Protein AF-F8ETP7-F1 (afdb_monomer)

Secondary structure (DSSP, 8-state):
---HHHHHHHHHHHHHHHHHHHHHHHS-GGG---SSSSHHHHHHHHHHHHHHHHHHH-TTS-HHHHHHHHHHHHHHHHHHHTSGGG-----HHHHHHHHHHHHHHHHHHHHHHHHHHHHHHHTT--

Structure (mmCIF, N/CA/C/O backbone):
data_AF-F8ETP7-F1
#
_entry.id   AF-F8ETP7-F1
#
loop_
_atom_site.group_PDB
_atom_site.id
_atom_site.type_symbol
_atom_site.label_atom_id
_atom_site.label_alt_id
_atom_site.label_comp_id
_atom_site.label_asym_id
_atom_site.label_entity_id
_atom_site.label_seq_id
_atom_site.pdbx_PDB_ins_code
_atom_site.Cartn_x
_atom_site.Cartn_y
_atom_site.Cartn_z
_atom_site.occupancy
_atom_site.B_iso_or_equiv
_atom_site.auth_seq_id
_atom_site.auth_comp_id
_atom_site.auth_asym_id
_atom_site.auth_atom_id
_atom_site.pdbx_PDB_model_num
ATOM 1 N N . MET A 1 1 ? -13.823 9.789 22.181 1.00 46.53 1 MET A N 1
ATOM 2 C CA . MET A 1 1 ? -14.333 10.686 21.120 1.00 46.53 1 MET A CA 1
ATOM 3 C C . MET A 1 1 ? -13.607 10.343 19.826 1.00 46.53 1 MET A C 1
ATOM 5 O O . MET A 1 1 ? -12.386 10.377 19.814 1.00 46.53 1 MET A O 1
ATOM 9 N N . LYS A 1 2 ? -14.303 9.914 18.765 1.00 60.12 2 LYS A N 1
ATOM 10 C CA . LYS A 1 2 ? -13.666 9.714 17.452 1.00 60.12 2 LYS A CA 1
ATOM 11 C C . LYS A 1 2 ? -13.567 11.092 16.820 1.00 60.12 2 LYS A C 1
ATOM 13 O O . LYS A 1 2 ? -14.603 11.602 16.424 1.00 60.12 2 LYS A O 1
ATOM 18 N N . HIS A 1 3 ? -12.393 11.714 16.797 1.00 73.88 3 HIS A N 1
ATOM 19 C CA . HIS A 1 3 ? -12.238 13.027 16.171 1.00 73.88 3 HIS A CA 1
ATOM 20 C C . HIS A 1 3 ? -12.400 12.860 14.654 1.00 73.88 3 HIS A C 1
ATOM 22 O O . HIS A 1 3 ? -11.488 12.332 14.012 1.00 73.88 3 HIS A O 1
ATOM 28 N N . PRO A 1 4 ? -13.547 13.252 14.064 1.00 82.44 4 PRO A N 1
ATOM 29 C CA . PRO A 1 4 ? -13.814 12.983 12.654 1.00 82.44 4 PRO A CA 1
ATOM 30 C C . PRO A 1 4 ? -12.772 13.665 11.760 1.00 82.44 4 PRO A C 1
ATOM 32 O O . PRO A 1 4 ? -12.355 13.079 10.767 1.00 82.44 4 PRO A O 1
ATOM 35 N N . ALA A 1 5 ? -12.277 14.838 12.169 1.00 90.69 5 ALA A N 1
ATOM 36 C CA . ALA A 1 5 ? -11.219 15.576 11.486 1.00 90.69 5 ALA A CA 1
ATOM 37 C C . ALA A 1 5 ? -9.919 14.767 11.328 1.00 90.69 5 ALA A C 1
ATOM 39 O O . ALA A 1 5 ? -9.359 14.727 10.239 1.00 90.69 5 ALA A O 1
ATOM 40 N N . ILE A 1 6 ? -9.473 14.054 12.370 1.00 92.75 6 ILE A N 1
ATOM 41 C CA . ILE A 1 6 ? -8.239 13.251 12.311 1.00 92.75 6 ILE A CA 1
ATOM 42 C C . ILE A 1 6 ? -8.383 12.117 11.289 1.00 92.75 6 ILE A C 1
ATOM 44 O O . ILE A 1 6 ? -7.486 11.880 10.487 1.00 92.75 6 ILE A O 1
ATOM 48 N N . ILE A 1 7 ? -9.535 11.440 11.275 1.00 92.56 7 ILE A N 1
ATOM 49 C CA . ILE A 1 7 ? -9.803 10.361 10.311 1.00 92.56 7 ILE A CA 1
ATOM 50 C C . ILE A 1 7 ? -9.823 10.910 8.881 1.00 92.56 7 ILE A C 1
ATOM 52 O O . ILE A 1 7 ? -9.312 10.259 7.971 1.00 92.56 7 ILE A O 1
ATOM 56 N N . TRP A 1 8 ? -10.395 12.097 8.675 1.00 94.38 8 TRP A N 1
ATOM 57 C CA . TRP A 1 8 ? -10.384 12.762 7.374 1.00 94.38 8 TRP A CA 1
ATOM 58 C C . TRP A 1 8 ? -8.972 13.097 6.904 1.00 94.38 8 TRP A C 1
ATOM 60 O O . TRP A 1 8 ? -8.643 12.777 5.765 1.00 94.38 8 TRP A O 1
ATOM 70 N N . ILE A 1 9 ? -8.131 13.647 7.782 1.00 96.12 9 ILE A N 1
ATOM 71 C CA . ILE A 1 9 ? -6.726 13.936 7.473 1.00 96.12 9 ILE A CA 1
ATOM 72 C C . ILE A 1 9 ? -5.998 12.651 7.074 1.00 96.12 9 ILE A C 1
ATOM 74 O O . ILE A 1 9 ? -5.395 12.610 6.012 1.00 96.12 9 ILE A O 1
ATOM 78 N N . ILE A 1 10 ? -6.133 11.570 7.847 1.00 96.31 10 ILE A N 1
ATOM 79 C CA . ILE A 1 10 ? -5.481 10.284 7.543 1.00 96.31 10 ILE A CA 1
ATOM 80 C C . ILE A 1 10 ? -5.923 9.733 6.183 1.00 96.31 10 ILE A C 1
ATOM 82 O O . ILE A 1 10 ? -5.100 9.235 5.418 1.00 96.31 10 ILE A O 1
ATOM 86 N N . ARG A 1 11 ? -7.218 9.814 5.863 1.00 96.50 11 ARG A N 1
ATOM 87 C CA . ARG A 1 11 ? -7.738 9.367 4.561 1.00 96.50 11 ARG A CA 1
ATOM 88 C C . ARG A 1 11 ? -7.215 10.224 3.419 1.00 96.50 11 ARG A C 1
ATOM 90 O O . A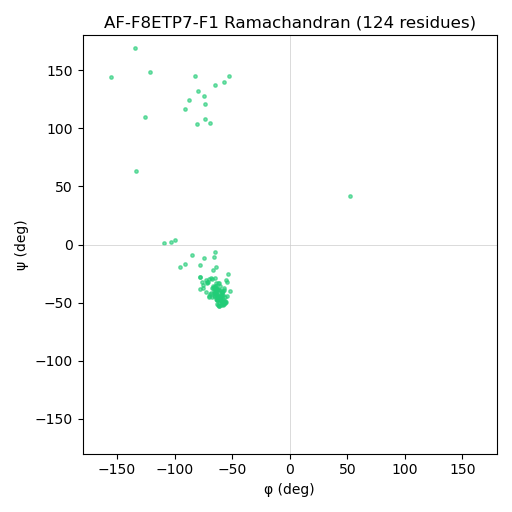RG A 1 11 ? -6.893 9.681 2.370 1.00 96.50 11 ARG A O 1
ATOM 97 N N . LEU A 1 12 ? -7.133 11.537 3.615 1.00 97.44 12 LEU A N 1
ATOM 98 C CA . LEU A 1 12 ? -6.559 12.438 2.624 1.00 97.44 12 LEU A CA 1
ATOM 99 C C . LEU A 1 12 ? -5.072 12.128 2.416 1.00 97.44 12 LEU A C 1
ATOM 101 O O . LEU A 1 12 ? -4.649 11.946 1.280 1.00 97.44 12 LEU A O 1
ATOM 105 N N . SER A 1 13 ? -4.311 11.961 3.501 1.00 97.94 13 SER A N 1
ATOM 106 C CA . SER A 1 13 ? -2.911 11.537 3.456 1.00 97.94 13 SER A CA 1
ATOM 107 C C . SER A 1 13 ? -2.739 10.197 2.746 1.00 97.94 13 SER A C 1
ATOM 109 O O . SER A 1 13 ? -1.800 10.056 1.976 1.00 97.94 13 SER A O 1
ATOM 111 N N . PHE A 1 14 ? -3.648 9.234 2.947 1.00 98.19 14 PHE A N 1
ATOM 112 C CA . PHE A 1 14 ? -3.629 7.966 2.213 1.00 98.19 14 PHE A CA 1
ATOM 113 C C . PHE A 1 14 ? -3.739 8.190 0.705 1.00 98.19 14 PHE A C 1
ATOM 115 O O . PHE A 1 14 ? -2.929 7.655 -0.039 1.00 98.19 14 PHE A O 1
ATOM 122 N N . TRP A 1 15 ? -4.714 8.980 0.249 1.00 98.2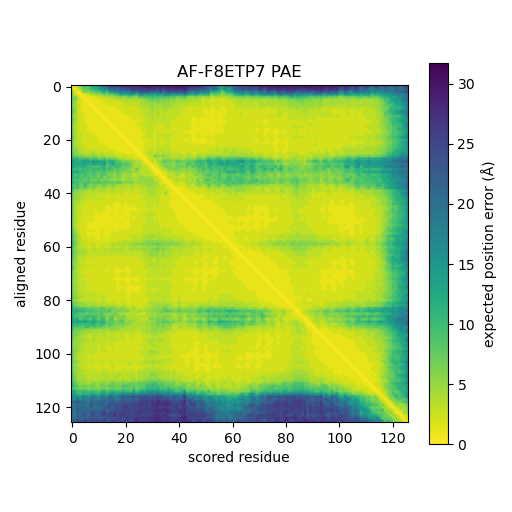5 15 TRP A N 1
ATOM 123 C CA . TRP A 1 15 ? -4.908 9.218 -1.183 1.00 98.25 15 TRP A CA 1
ATOM 124 C C . TRP A 1 15 ? -3.759 10.009 -1.808 1.00 98.25 15 TRP A C 1
ATOM 126 O O . TRP A 1 15 ? -3.345 9.693 -2.919 1.00 98.25 15 TRP A O 1
ATOM 136 N N . ILE A 1 16 ? -3.208 10.985 -1.081 1.00 98.12 16 ILE A N 1
ATOM 137 C CA . ILE A 1 16 ? -2.016 11.726 -1.511 1.00 98.12 16 ILE A CA 1
ATOM 138 C C . ILE A 1 16 ? -0.816 10.781 -1.621 1.00 98.12 16 ILE A C 1
ATOM 140 O O . ILE A 1 16 ? -0.138 10.782 -2.642 1.00 98.12 16 ILE A O 1
ATOM 144 N N . ALA A 1 17 ? -0.577 9.945 -0.607 1.00 97.50 17 ALA A N 1
ATOM 145 C CA . ALA A 1 17 ? 0.508 8.970 -0.627 1.00 97.50 17 ALA A CA 1
ATOM 146 C C . ALA A 1 17 ? 0.319 7.922 -1.733 1.00 97.50 17 ALA A C 1
ATOM 148 O O . ALA A 1 17 ? 1.295 7.537 -2.362 1.00 97.50 17 ALA A O 1
ATOM 149 N N . LEU A 1 18 ? -0.918 7.486 -2.000 1.00 98.12 18 LEU A N 1
ATOM 150 C CA . LEU A 1 18 ? -1.233 6.513 -3.051 1.00 98.12 18 LEU A CA 1
A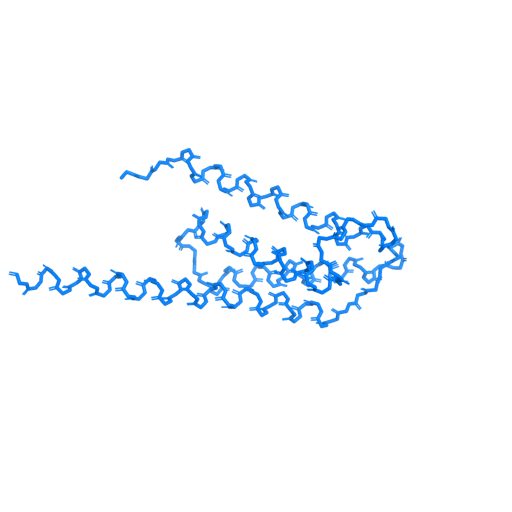TOM 151 C C . LEU A 1 18 ? -0.881 7.079 -4.425 1.00 98.12 18 LEU A C 1
ATOM 153 O O . LEU A 1 18 ? -0.215 6.421 -5.219 1.00 98.12 18 LEU A O 1
ATOM 157 N N . LEU A 1 19 ? -1.311 8.316 -4.681 1.00 97.62 19 LEU A N 1
ATOM 158 C CA . LEU A 1 19 ? -1.012 9.010 -5.924 1.00 97.62 19 LEU A CA 1
ATOM 159 C C . LEU A 1 19 ? 0.488 9.290 -6.059 1.00 97.62 19 LEU A C 1
ATOM 161 O O . LEU A 1 19 ? 1.054 9.046 -7.116 1.00 97.62 19 LEU A O 1
ATOM 165 N N . GLY A 1 20 ? 1.130 9.757 -4.987 1.00 96.12 20 GLY A N 1
ATOM 166 C CA . GLY A 1 20 ? 2.569 10.013 -4.961 1.00 96.12 20 GLY A CA 1
ATOM 167 C C . GLY A 1 20 ? 3.388 8.753 -5.228 1.00 96.12 20 GLY A C 1
ATOM 168 O O . GLY A 1 20 ? 4.263 8.778 -6.082 1.00 96.12 20 GLY A O 1
ATOM 169 N N . ALA A 1 21 ? 3.056 7.637 -4.572 1.00 95.44 21 ALA A N 1
ATOM 170 C CA . ALA A 1 21 ? 3.711 6.351 -4.797 1.00 95.44 21 ALA A CA 1
ATOM 171 C C . ALA A 1 21 ? 3.556 5.883 -6.248 1.00 95.44 21 ALA A C 1
ATOM 173 O O . ALA A 1 21 ? 4.535 5.463 -6.854 1.00 95.44 21 ALA A O 1
ATOM 174 N N . TYR A 1 22 ? 2.357 6.015 -6.828 1.00 96.31 22 TYR A N 1
ATOM 175 C CA . TYR A 1 22 ? 2.136 5.679 -8.234 1.00 96.31 22 TYR A CA 1
ATOM 176 C C . TYR A 1 22 ? 2.985 6.541 -9.171 1.00 96.31 22 TYR A C 1
ATOM 178 O O . TYR A 1 22 ? 3.676 6.002 -10.026 1.00 96.31 22 TYR A O 1
ATOM 186 N N . ILE A 1 23 ? 2.961 7.867 -8.993 1.00 94.38 23 ILE A N 1
ATOM 187 C CA . ILE A 1 23 ? 3.738 8.806 -9.815 1.00 94.38 23 ILE A CA 1
ATOM 188 C C . ILE A 1 23 ? 5.231 8.482 -9.723 1.00 94.38 23 ILE A C 1
ATOM 190 O O . ILE A 1 23 ? 5.887 8.367 -10.753 1.00 94.38 23 ILE A O 1
ATOM 194 N N . CYS A 1 24 ? 5.758 8.286 -8.512 1.00 92.38 24 CYS A N 1
ATOM 195 C CA . CYS A 1 24 ? 7.154 7.906 -8.333 1.00 92.38 24 CYS A CA 1
ATOM 196 C C . CYS A 1 24 ? 7.465 6.560 -8.994 1.00 92.38 24 CYS A C 1
ATOM 198 O O . CYS A 1 24 ? 8.502 6.442 -9.620 1.00 92.38 24 CYS A O 1
ATOM 200 N N . ALA A 1 25 ? 6.580 5.565 -8.929 1.00 91.44 25 ALA A N 1
ATOM 201 C CA . ALA A 1 25 ? 6.849 4.264 -9.538 1.00 91.44 25 ALA A CA 1
ATOM 202 C C . ALA A 1 25 ? 6.870 4.295 -11.080 1.00 91.44 25 ALA A C 1
ATOM 204 O O . ALA A 1 25 ? 7.571 3.497 -11.701 1.00 91.44 25 ALA A O 1
ATOM 205 N N . VAL A 1 26 ? 6.116 5.203 -11.714 1.00 91.00 26 VAL A N 1
ATOM 206 C CA . VAL A 1 26 ? 6.013 5.275 -13.186 1.00 91.00 26 VAL A CA 1
ATOM 207 C C . VAL A 1 26 ? 6.974 6.273 -13.833 1.00 91.00 26 VAL A C 1
ATOM 209 O O . VAL A 1 26 ? 7.227 6.167 -15.027 1.00 91.00 26 VAL A O 1
ATOM 212 N N . ILE A 1 27 ? 7.515 7.249 -13.101 1.00 90.38 27 ILE A N 1
ATOM 213 C CA . ILE A 1 27 ? 8.569 8.124 -13.645 1.00 90.38 27 ILE A CA 1
ATOM 214 C C . ILE A 1 27 ? 9.812 7.261 -13.924 1.00 90.38 27 ILE A C 1
ATOM 216 O O . ILE A 1 27 ? 10.128 6.425 -13.081 1.00 90.38 27 ILE A O 1
ATOM 220 N N . PRO A 1 28 ? 10.531 7.423 -15.051 1.00 85.00 28 PRO A N 1
ATOM 221 C CA . PRO A 1 28 ? 11.745 6.654 -15.345 1.00 85.00 28 PRO A CA 1
ATOM 222 C C . PRO A 1 28 ? 12.785 6.716 -14.217 1.00 85.00 28 PRO A C 1
ATOM 224 O O . PRO A 1 28 ? 12.947 7.762 -13.593 1.00 85.00 28 PRO A O 1
ATOM 227 N N . SER A 1 29 ? 13.525 5.626 -13.974 1.00 76.12 29 SER A N 1
ATOM 228 C CA . SER A 1 29 ? 14.461 5.507 -12.833 1.00 76.12 29 SER A CA 1
ATOM 229 C C . SER A 1 29 ? 15.498 6.624 -12.745 1.00 76.12 29 SER A C 1
ATOM 231 O O . SER A 1 29 ? 15.887 7.023 -11.656 1.00 76.12 29 SER A O 1
ATOM 233 N N . ALA A 1 30 ? 15.933 7.160 -13.886 1.00 78.62 30 ALA A N 1
ATOM 234 C CA . ALA A 1 30 ? 16.896 8.258 -13.919 1.00 78.62 30 ALA A CA 1
ATOM 235 C C . ALA A 1 30 ? 16.355 9.561 -13.299 1.00 78.62 30 ALA A C 1
ATOM 237 O O . ALA A 1 30 ? 17.130 10.350 -12.763 1.00 78.62 30 ALA A O 1
ATOM 238 N N . ASP A 1 31 ? 15.038 9.765 -13.356 1.00 82.56 31 ASP A N 1
ATOM 239 C CA . ASP A 1 31 ? 14.373 11.006 -12.957 1.00 82.56 31 ASP A CA 1
ATOM 240 C C . ASP A 1 31 ? 13.574 10.849 -11.657 1.00 82.56 31 ASP A C 1
ATOM 242 O O . ASP A 1 31 ? 12.922 11.794 -11.199 1.00 82.56 31 ASP A O 1
ATOM 246 N N . THR A 1 32 ? 13.593 9.661 -11.043 1.00 83.31 32 THR A N 1
ATOM 247 C CA . THR A 1 32 ? 12.854 9.427 -9.808 1.00 83.31 32 THR A CA 1
ATOM 248 C C . THR A 1 32 ? 13.554 9.895 -8.561 1.00 83.31 32 THR A C 1
ATOM 250 O O . THR A 1 32 ? 14.761 9.763 -8.375 1.00 83.31 32 THR A O 1
ATOM 253 N N . LEU A 1 33 ? 12.731 10.374 -7.631 1.00 82.56 33 LEU A N 1
ATOM 254 C CA . LEU A 1 33 ? 13.156 10.589 -6.266 1.00 82.56 33 LEU A CA 1
ATOM 255 C C . LEU A 1 33 ? 13.283 9.240 -5.551 1.00 82.56 33 LEU A C 1
ATOM 257 O O . LEU A 1 33 ? 12.275 8.635 -5.190 1.00 82.56 33 LEU A O 1
ATOM 261 N N . HIS A 1 34 ? 14.520 8.829 -5.296 1.00 85.38 34 HIS A N 1
ATOM 262 C CA . HIS A 1 34 ? 14.822 7.692 -4.435 1.00 85.38 34 HIS A CA 1
ATOM 263 C C . HIS A 1 34 ? 14.923 8.144 -2.981 1.00 85.38 34 HIS A C 1
ATOM 265 O O . HIS A 1 34 ? 15.691 9.051 -2.649 1.00 85.38 34 HIS A O 1
ATOM 271 N N . LEU A 1 35 ? 14.135 7.523 -2.104 1.00 83.94 35 LEU A N 1
ATOM 272 C CA . LEU A 1 35 ? 14.211 7.751 -0.659 1.00 83.94 35 LEU A CA 1
ATOM 273 C C . LEU A 1 35 ? 15.178 6.763 0.005 1.00 83.94 35 LEU A C 1
ATOM 275 O O . LEU A 1 35 ? 15.611 6.986 1.138 1.00 83.94 35 LEU A O 1
ATOM 279 N N . ALA A 1 36 ? 15.521 5.685 -0.697 1.00 87.12 36 ALA A N 1
ATOM 280 C CA . ALA A 1 36 ? 16.386 4.616 -0.243 1.00 87.12 36 ALA A CA 1
ATOM 281 C C . ALA A 1 36 ? 17.427 4.220 -1.310 1.00 87.12 36 ALA A C 1
ATOM 283 O O . ALA A 1 36 ? 17.321 4.616 -2.466 1.00 87.12 36 ALA A O 1
ATOM 284 N N . PRO A 1 37 ? 18.440 3.404 -0.954 1.00 84.19 37 PRO A N 1
ATOM 285 C CA . PRO A 1 37 ? 19.490 2.984 -1.891 1.00 84.19 37 PRO A CA 1
ATOM 286 C C . PRO A 1 37 ? 19.028 2.102 -3.063 1.00 84.19 37 PRO A C 1
ATOM 288 O O . PRO A 1 37 ? 19.850 1.753 -3.905 1.00 84.19 37 PRO A O 1
ATOM 291 N N . SER A 1 38 ? 17.764 1.673 -3.087 1.00 85.81 38 SER A N 1
ATOM 292 C CA . SER A 1 38 ? 17.216 0.806 -4.133 1.00 85.81 38 SER A CA 1
ATOM 293 C C . SER A 1 38 ? 15.704 0.977 -4.256 1.00 85.81 38 SER A C 1
ATOM 295 O O . SER A 1 38 ? 15.025 1.020 -3.225 1.00 85.81 38 SER A O 1
ATOM 297 N N . ASP A 1 39 ? 15.189 0.902 -5.480 1.00 84.81 39 ASP A N 1
ATOM 298 C CA . ASP A 1 39 ? 13.762 0.982 -5.828 1.00 84.81 39 ASP A CA 1
ATOM 299 C C . ASP A 1 39 ? 12.915 0.000 -5.013 1.00 84.81 39 ASP A C 1
ATOM 301 O O . ASP A 1 39 ? 11.884 0.365 -4.455 1.00 84.81 39 ASP A O 1
ATOM 305 N N . LYS A 1 40 ? 13.419 -1.217 -4.795 1.00 88.12 40 LYS A N 1
ATOM 306 C CA . LYS A 1 40 ? 12.760 -2.231 -3.960 1.00 88.12 40 LYS A CA 1
ATOM 307 C C . LYS A 1 40 ? 12.491 -1.766 -2.524 1.00 88.12 40 LYS A C 1
ATOM 309 O O . LYS A 1 40 ? 11.465 -2.100 -1.934 1.00 88.12 40 LYS A O 1
ATOM 314 N N . ILE A 1 41 ? 13.405 -0.993 -1.933 1.00 90.81 41 ILE A N 1
ATOM 315 C CA . ILE A 1 41 ? 13.210 -0.437 -0.584 1.00 90.81 41 ILE A CA 1
ATOM 316 C C . ILE A 1 41 ? 12.212 0.722 -0.640 1.00 90.81 41 ILE A C 1
ATOM 318 O O . ILE A 1 41 ? 11.383 0.831 0.264 1.00 90.81 41 ILE A O 1
ATOM 322 N N . ASP A 1 42 ? 12.240 1.545 -1.692 1.00 92.12 42 ASP A N 1
ATOM 323 C CA . ASP A 1 42 ? 11.243 2.601 -1.898 1.00 92.12 42 ASP A CA 1
ATOM 324 C C . ASP A 1 42 ? 9.826 2.009 -1.990 1.00 92.12 42 ASP A C 1
ATOM 326 O O . ASP A 1 42 ? 8.914 2.489 -1.311 1.00 92.12 42 ASP A O 1
ATOM 330 N N . HIS A 1 43 ? 9.662 0.905 -2.725 1.00 93.06 43 HIS A N 1
ATOM 331 C CA . HIS A 1 43 ? 8.423 0.125 -2.806 1.00 93.06 43 HIS A CA 1
ATOM 332 C C . HIS A 1 43 ? 7.966 -0.377 -1.430 1.00 93.06 43 HIS A C 1
ATOM 334 O O . HIS A 1 43 ? 6.851 -0.079 -0.985 1.00 93.06 43 HIS A O 1
ATOM 340 N N . ILE A 1 44 ? 8.857 -1.035 -0.681 1.00 94.69 44 ILE A N 1
ATOM 341 C CA . ILE A 1 44 ? 8.561 -1.500 0.683 1.00 94.69 44 ILE A CA 1
ATOM 342 C C . ILE A 1 44 ? 8.104 -0.336 1.571 1.00 94.69 44 ILE A C 1
ATOM 344 O O . ILE A 1 44 ? 7.084 -0.447 2.254 1.00 94.69 44 ILE A O 1
ATOM 348 N N . LEU A 1 45 ? 8.821 0.791 1.571 1.00 95.75 45 LEU A N 1
ATOM 349 C CA . LEU A 1 45 ? 8.478 1.961 2.383 1.00 95.75 45 LEU A CA 1
ATOM 350 C C . LEU A 1 45 ? 7.128 2.564 1.975 1.00 95.75 45 LEU A C 1
ATOM 352 O O . LEU A 1 45 ? 6.309 2.876 2.849 1.00 95.75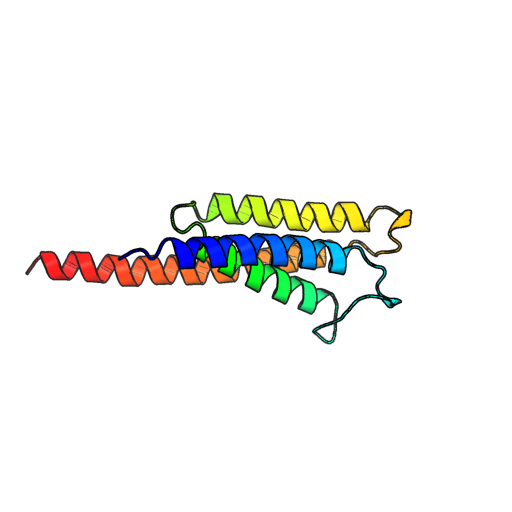 45 LEU A O 1
ATOM 356 N N . ALA A 1 46 ? 6.861 2.674 0.672 1.00 96.12 46 ALA A N 1
ATOM 357 C CA . ALA A 1 46 ? 5.588 3.150 0.148 1.00 96.12 46 ALA A CA 1
ATOM 358 C C . ALA A 1 46 ? 4.432 2.252 0.611 1.00 96.12 46 ALA A C 1
ATOM 360 O O . ALA A 1 46 ? 3.445 2.743 1.167 1.00 96.12 46 ALA A O 1
ATOM 361 N N . PHE A 1 47 ? 4.562 0.930 0.484 1.00 97.75 47 PHE A N 1
ATOM 362 C CA . PHE A 1 47 ? 3.512 -0.003 0.891 1.00 97.75 47 PHE A CA 1
ATOM 363 C C . PHE A 1 47 ? 3.361 -0.139 2.407 1.00 97.75 47 PHE A C 1
ATOM 365 O O . PHE A 1 47 ? 2.235 -0.314 2.887 1.00 97.75 47 PHE A O 1
ATOM 372 N N . LEU A 1 48 ? 4.430 0.026 3.191 1.00 97.81 48 LEU A N 1
ATOM 373 C CA . LEU A 1 48 ? 4.336 0.159 4.648 1.00 97.81 48 LEU A CA 1
ATOM 374 C C . LEU A 1 48 ? 3.504 1.389 5.031 1.00 97.81 48 LEU A C 1
ATOM 376 O O . LEU A 1 48 ? 2.582 1.285 5.852 1.00 97.81 48 LEU A O 1
ATOM 380 N N . LEU A 1 49 ? 3.784 2.540 4.413 1.00 97.88 49 LEU A N 1
ATOM 381 C CA . LEU A 1 49 ? 3.058 3.786 4.655 1.00 97.88 49 LEU A CA 1
ATOM 382 C C . LEU A 1 49 ? 1.584 3.663 4.250 1.00 97.88 49 LEU A C 1
ATOM 384 O O . LEU A 1 49 ? 0.694 3.930 5.064 1.00 97.88 49 LEU A O 1
ATOM 388 N N . LEU A 1 50 ? 1.314 3.200 3.027 1.00 98.31 50 LEU A N 1
ATOM 389 C CA . LEU A 1 50 ? -0.041 3.023 2.501 1.00 98.31 50 LEU A CA 1
ATOM 390 C C . LEU A 1 50 ? -0.855 2.058 3.354 1.00 98.31 50 LEU A C 1
ATOM 392 O O . LEU A 1 50 ? -1.990 2.370 3.725 1.00 98.31 50 LEU A O 1
ATOM 396 N N . THR A 1 51 ? -0.280 0.912 3.722 1.00 98.19 51 THR A N 1
ATOM 397 C CA . THR A 1 51 ? 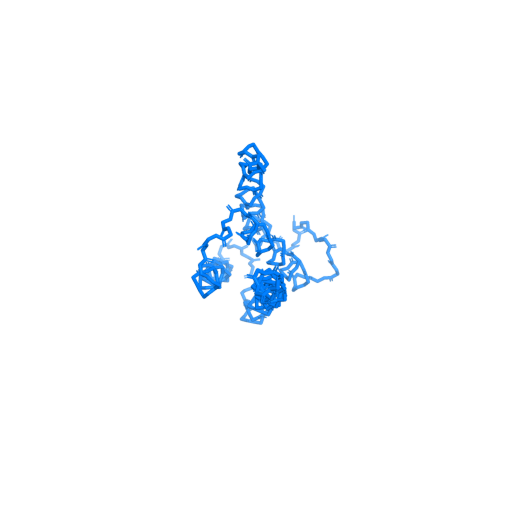-0.985 -0.073 4.549 1.00 98.19 51 THR A CA 1
ATOM 398 C C . THR A 1 51 ? -1.282 0.495 5.932 1.00 98.19 51 THR A C 1
ATOM 400 O O . THR A 1 51 ? -2.393 0.320 6.440 1.00 98.19 51 THR A O 1
ATOM 403 N N . THR A 1 52 ? -0.338 1.226 6.529 1.00 98.00 52 THR A N 1
ATOM 404 C CA . THR A 1 52 ? -0.523 1.868 7.838 1.00 98.00 52 THR A CA 1
ATOM 405 C C . THR A 1 52 ? -1.649 2.898 7.793 1.00 98.00 52 THR A C 1
ATOM 407 O O . THR A 1 52 ? -2.602 2.809 8.575 1.00 98.00 52 THR A O 1
ATOM 410 N N . LEU A 1 53 ? -1.607 3.826 6.834 1.00 97.81 53 LEU A N 1
ATOM 411 C CA . LEU A 1 53 ? -2.645 4.840 6.649 1.00 97.81 53 LEU A CA 1
ATOM 412 C C . LEU A 1 53 ? -4.008 4.205 6.350 1.00 97.81 53 LEU A C 1
ATOM 414 O O . LEU A 1 53 ? -5.019 4.635 6.907 1.00 97.81 53 LEU A O 1
ATOM 418 N N . ALA A 1 54 ? -4.054 3.134 5.555 1.00 97.19 54 ALA A N 1
ATOM 419 C CA . ALA A 1 54 ? -5.294 2.426 5.263 1.00 97.19 54 ALA A CA 1
ATOM 420 C C . ALA A 1 54 ? -5.897 1.765 6.514 1.00 97.19 54 ALA A C 1
ATOM 422 O O . ALA A 1 54 ? -7.107 1.842 6.752 1.00 97.19 54 ALA A O 1
ATOM 423 N N . CYS A 1 55 ? -5.059 1.149 7.352 1.00 96.19 55 CYS A N 1
ATOM 424 C CA . CYS A 1 55 ? -5.485 0.547 8.614 1.00 96.19 55 CYS A CA 1
ATOM 425 C C . CYS A 1 55 ? -6.051 1.588 9.590 1.00 96.19 55 CYS A C 1
ATOM 427 O O . CYS A 1 55 ? -7.040 1.305 10.271 1.00 96.19 55 CYS A O 1
ATOM 429 N N . LEU A 1 56 ? -5.453 2.781 9.639 1.00 94.69 56 LEU A N 1
ATOM 430 C CA . LEU A 1 56 ? -5.886 3.878 10.506 1.00 94.69 56 LEU A CA 1
ATOM 431 C C . LEU A 1 56 ? -7.118 4.623 9.959 1.00 94.69 56 LEU A C 1
ATOM 433 O O . LEU A 1 56 ? -8.011 4.989 10.724 1.00 94.69 56 LEU A O 1
ATOM 437 N N . GLY A 1 57 ? -7.206 4.821 8.641 1.00 94.88 57 GLY A N 1
ATOM 438 C CA . GLY A 1 57 ? -8.295 5.549 7.978 1.00 94.88 57 GLY A CA 1
ATOM 439 C C . GLY A 1 57 ? -9.590 4.740 7.832 1.00 94.88 57 GLY A C 1
ATOM 440 O O . GLY A 1 57 ? -10.696 5.306 7.826 1.00 94.88 57 GLY A O 1
ATOM 441 N N . TRP A 1 58 ? -9.477 3.409 7.759 1.00 95.12 58 TRP A N 1
ATOM 442 C CA . TRP A 1 58 ? -10.606 2.483 7.635 1.00 95.12 58 TRP A CA 1
ATOM 443 C C . TRP A 1 58 ? -10.506 1.292 8.606 1.00 95.12 58 TRP A C 1
ATOM 445 O O . TRP A 1 58 ? -10.501 0.135 8.180 1.00 95.12 58 TRP A O 1
ATOM 455 N N . PRO A 1 59 ? -10.542 1.533 9.931 1.00 90.56 59 PRO A N 1
ATOM 456 C CA . PRO A 1 59 ? -10.299 0.499 10.943 1.00 90.56 59 PRO A CA 1
ATOM 457 C C . PRO A 1 59 ? -11.343 -0.629 10.955 1.00 90.56 59 PRO A C 1
ATOM 459 O O . PRO A 1 59 ? -11.090 -1.706 11.481 1.00 90.56 59 PRO A O 1
ATOM 462 N N . LYS A 1 60 ? -12.528 -0.397 10.372 1.00 90.50 60 LYS A N 1
ATOM 463 C CA . LYS A 1 60 ? -13.605 -1.396 10.266 1.00 90.50 60 LYS A CA 1
ATOM 464 C C . LYS A 1 60 ? -13.461 -2.331 9.059 1.00 90.50 60 LYS A C 1
ATOM 466 O O . LYS A 1 60 ? -14.238 -3.274 8.933 1.00 90.50 60 LYS A O 1
ATOM 471 N N . VAL A 1 61 ? -12.534 -2.061 8.139 1.00 93.56 61 VAL A N 1
ATOM 472 C CA . VAL A 1 61 ? -12.358 -2.891 6.944 1.00 93.56 61 VAL A CA 1
ATOM 473 C C . VAL A 1 61 ? -11.550 -4.140 7.298 1.00 93.56 61 VAL A C 1
ATOM 475 O O . VAL A 1 61 ? -10.497 -4.082 7.936 1.00 93.56 61 VAL A O 1
ATOM 478 N N . GLN A 1 62 ? -12.058 -5.291 6.861 1.00 94.19 62 GLN A N 1
ATOM 479 C CA . GLN A 1 62 ? -11.430 -6.595 7.070 1.00 94.19 62 GLN A CA 1
ATOM 480 C C . GLN A 1 62 ? -10.001 -6.621 6.506 1.00 94.19 62 GLN A C 1
ATOM 482 O O . GLN A 1 62 ? -9.756 -6.112 5.413 1.00 94.19 62 GLN A O 1
ATOM 487 N N . SER A 1 63 ? -9.071 -7.254 7.232 1.00 93.62 63 SER A N 1
ATOM 488 C CA . SER A 1 63 ? -7.644 -7.330 6.863 1.00 93.62 63 SER A CA 1
ATOM 489 C C . SER A 1 63 ? -7.453 -7.881 5.455 1.00 93.62 63 SER A C 1
ATOM 491 O O . SER A 1 63 ? -6.731 -7.291 4.663 1.00 93.62 63 SER A O 1
ATOM 493 N N . LEU A 1 64 ? -8.181 -8.948 5.117 1.00 95.00 64 LEU A N 1
ATOM 494 C CA . LEU A 1 64 ? -8.092 -9.590 3.809 1.00 95.00 64 LEU A CA 1
ATOM 495 C C . LEU A 1 64 ? -8.550 -8.673 2.664 1.00 95.00 64 LEU A C 1
ATOM 497 O O . LEU A 1 64 ? -7.928 -8.652 1.609 1.00 95.00 64 LEU A O 1
ATOM 501 N N . LYS A 1 65 ? -9.593 -7.858 2.881 1.00 96.94 65 LYS A N 1
ATOM 502 C CA . LYS A 1 65 ? -10.058 -6.888 1.874 1.00 96.94 65 LYS A CA 1
ATOM 503 C C . LYS A 1 65 ? -9.036 -5.778 1.637 1.00 96.94 65 LYS A C 1
ATOM 505 O O . LYS A 1 65 ? -8.891 -5.331 0.505 1.00 96.94 65 LYS A O 1
ATOM 510 N N . LEU A 1 66 ? -8.352 -5.324 2.689 1.00 96.38 66 LEU A N 1
ATOM 511 C CA . LEU A 1 66 ? -7.264 -4.352 2.557 1.00 96.38 66 LEU A CA 1
ATOM 512 C C . LEU A 1 66 ? -6.064 -4.960 1.833 1.00 96.38 66 LEU A C 1
ATOM 514 O O . LEU A 1 66 ? -5.569 -4.341 0.899 1.00 96.38 66 LEU A O 1
ATOM 518 N N . ALA A 1 67 ? -5.673 -6.181 2.209 1.00 97.31 67 ALA A N 1
ATOM 519 C CA . ALA A 1 67 ? -4.588 -6.902 1.555 1.00 97.31 67 ALA A CA 1
ATOM 520 C C . ALA A 1 67 ? -4.835 -7.045 0.052 1.00 97.31 67 ALA A C 1
ATOM 522 O O . ALA A 1 67 ? -3.990 -6.661 -0.743 1.00 97.31 67 ALA A O 1
ATOM 523 N N . PHE A 1 68 ? -6.025 -7.515 -0.332 1.00 98.19 68 PHE A N 1
ATOM 524 C CA . PHE A 1 68 ? -6.382 -7.704 -1.735 1.00 98.19 68 PHE A CA 1
ATOM 525 C C . PHE A 1 68 ? -6.344 -6.396 -2.535 1.00 98.19 68 PHE A C 1
ATOM 527 O O . PHE A 1 68 ? -5.785 -6.360 -3.623 1.00 98.19 68 PHE A O 1
ATOM 534 N N . ARG A 1 69 ? -6.906 -5.305 -1.998 1.00 98.06 69 ARG A N 1
ATOM 535 C CA . ARG A 1 69 ? -6.931 -4.006 -2.693 1.00 98.06 69 ARG A CA 1
ATOM 536 C C . ARG A 1 69 ? -5.537 -3.416 -2.884 1.00 98.06 69 ARG A C 1
ATOM 538 O O . ARG A 1 69 ? -5.264 -2.879 -3.948 1.00 98.06 69 ARG A O 1
ATOM 545 N N . LEU A 1 70 ? -4.681 -3.507 -1.8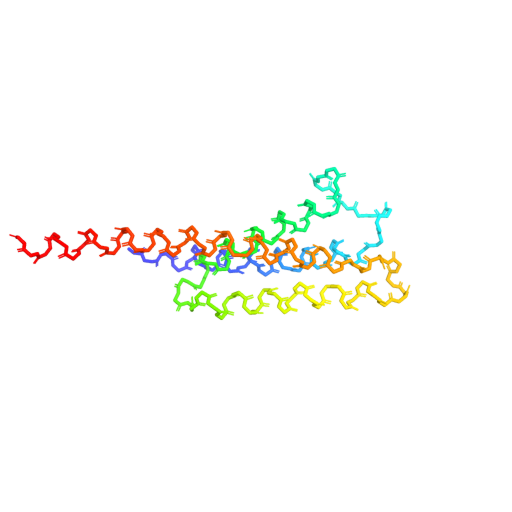68 1.00 97.94 70 LEU A N 1
ATOM 546 C CA . LEU A 1 70 ? -3.310 -3.002 -1.954 1.00 97.94 70 LEU A CA 1
ATOM 547 C C . LEU A 1 70 ? -2.446 -3.896 -2.852 1.00 97.94 70 LEU A C 1
ATOM 549 O O . LEU A 1 70 ? -1.729 -3.375 -3.692 1.00 97.94 70 LEU A O 1
ATOM 553 N N . ALA A 1 71 ? -2.583 -5.222 -2.769 1.00 97.88 71 ALA A N 1
ATOM 554 C CA . ALA A 1 71 ? -1.882 -6.140 -3.667 1.00 97.88 71 ALA A CA 1
ATOM 555 C C . ALA A 1 71 ? -2.299 -5.946 -5.135 1.00 97.88 71 ALA A C 1
ATOM 557 O O . ALA A 1 71 ? -1.450 -5.984 -6.020 1.00 97.88 71 ALA A O 1
ATOM 558 N N . ALA A 1 72 ? -3.587 -5.693 -5.396 1.00 98.19 72 ALA A N 1
ATOM 559 C CA . ALA A 1 72 ? -4.072 -5.348 -6.731 1.00 98.19 72 ALA A CA 1
ATOM 560 C C . ALA A 1 72 ? -3.496 -4.013 -7.226 1.00 98.19 72 ALA A C 1
ATOM 562 O O . ALA A 1 72 ? -3.203 -3.877 -8.409 1.00 98.19 72 ALA A O 1
ATOM 563 N N . PHE A 1 73 ? -3.308 -3.041 -6.330 1.00 98.12 73 PHE A N 1
ATOM 564 C CA . PHE A 1 73 ? -2.663 -1.774 -6.663 1.00 98.12 73 PHE A CA 1
ATOM 565 C C . PHE A 1 73 ? -1.168 -1.941 -6.984 1.00 98.12 73 PHE A C 1
ATOM 567 O O . PHE A 1 73 ? -0.717 -1.384 -7.977 1.00 98.12 73 PHE A O 1
ATOM 574 N N . GLY A 1 74 ? -0.425 -2.758 -6.228 1.00 97.00 74 GLY A N 1
ATOM 575 C CA . GLY A 1 74 ? 0.966 -3.103 -6.564 1.00 97.00 74 GLY A CA 1
ATOM 576 C C . GLY A 1 74 ? 1.074 -3.808 -7.916 1.00 97.00 74 GLY A C 1
ATOM 577 O O . GLY A 1 74 ? 1.836 -3.391 -8.775 1.00 97.00 74 GLY A O 1
ATOM 578 N N . ALA A 1 75 ? 0.205 -4.789 -8.182 1.00 97.00 75 ALA A N 1
ATOM 579 C CA . ALA A 1 75 ? 0.158 -5.441 -9.493 1.00 97.00 75 ALA A CA 1
ATOM 580 C C . ALA A 1 75 ? -0.173 -4.453 -10.627 1.00 97.00 75 ALA A C 1
ATOM 582 O O . ALA A 1 75 ? 0.338 -4.579 -11.734 1.00 97.00 75 ALA A O 1
ATOM 583 N N . PHE A 1 76 ? -1.024 -3.457 -10.368 1.00 97.31 76 PHE A N 1
ATOM 584 C CA . PHE A 1 76 ? -1.320 -2.399 -11.333 1.00 97.31 76 PHE A CA 1
ATOM 585 C C . PHE A 1 76 ? -0.108 -1.495 -11.617 1.00 97.31 76 PHE A C 1
ATOM 587 O O . PHE A 1 76 ? 0.065 -1.073 -12.762 1.00 97.31 76 PHE A O 1
ATOM 594 N N . ILE A 1 77 ? 0.736 -1.223 -10.617 1.00 95.62 77 ILE A N 1
ATOM 595 C CA . ILE A 1 77 ? 2.008 -0.511 -10.805 1.00 95.62 77 ILE A CA 1
ATOM 596 C C . ILE A 1 77 ? 2.920 -1.311 -11.739 1.00 95.62 77 ILE A C 1
ATOM 598 O O . ILE A 1 77 ? 3.298 -0.779 -12.779 1.00 95.62 77 ILE A O 1
ATOM 602 N N . GLU A 1 78 ? 3.153 -2.595 -11.451 1.00 95.06 78 GLU A N 1
ATOM 603 C CA . GLU A 1 78 ? 3.976 -3.479 -12.294 1.00 95.06 78 GLU A CA 1
ATOM 604 C C . GLU A 1 78 ? 3.464 -3.551 -13.735 1.00 95.06 78 GLU A C 1
ATOM 606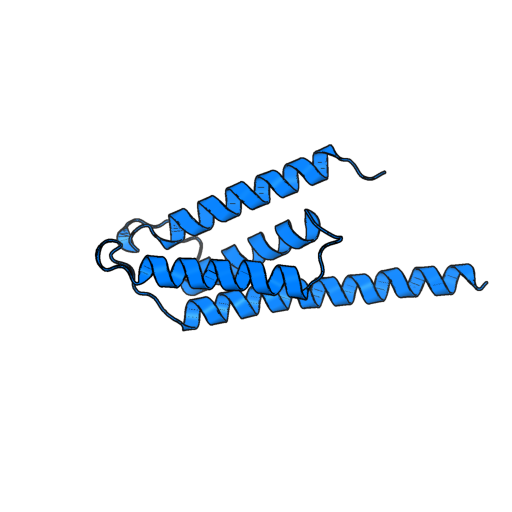 O O . GLU A 1 78 ? 4.219 -3.435 -14.697 1.00 95.06 78 GLU A O 1
ATOM 611 N N . LEU A 1 79 ? 2.146 -3.697 -13.908 1.00 95.38 79 LEU A N 1
ATOM 612 C CA . LEU A 1 79 ? 1.527 -3.711 -15.234 1.00 95.38 79 LEU A CA 1
ATOM 613 C C . LEU A 1 79 ? 1.701 -2.379 -15.967 1.00 95.38 79 LEU A C 1
ATOM 615 O O . LEU A 1 79 ? 1.815 -2.377 -17.190 1.00 95.38 79 LEU A O 1
ATOM 619 N N . THR A 1 80 ? 1.711 -1.258 -15.241 1.00 95.19 80 THR A N 1
ATOM 620 C CA . THR A 1 80 ? 1.992 0.054 -15.832 1.00 95.19 80 THR A CA 1
ATOM 621 C C . THR A 1 80 ? 3.461 0.154 -16.234 1.00 95.19 80 THR A C 1
ATOM 623 O O . THR A 1 80 ? 3.752 0.585 -17.345 1.00 95.19 80 THR A O 1
ATOM 626 N N . GLN A 1 81 ? 4.384 -0.272 -15.371 1.00 93.12 81 GLN A N 1
ATOM 627 C CA . GLN A 1 81 ? 5.823 -0.263 -15.642 1.00 93.12 81 GLN A CA 1
ATOM 628 C C . GLN A 1 81 ? 6.186 -1.172 -16.823 1.00 93.12 81 GLN A C 1
ATOM 630 O O . GLN A 1 81 ? 7.032 -0.808 -17.629 1.00 93.12 81 GLN A O 1
ATOM 635 N N . ALA A 1 82 ? 5.466 -2.283 -17.010 1.00 92.38 82 ALA A N 1
ATOM 636 C CA . ALA A 1 82 ? 5.637 -3.190 -18.144 1.00 92.38 82 ALA A CA 1
ATOM 637 C C . ALA A 1 82 ? 5.268 -2.573 -19.510 1.00 92.38 82 ALA A C 1
ATOM 639 O O . ALA A 1 82 ? 5.533 -3.178 -20.551 1.00 92.38 82 ALA A O 1
ATOM 640 N N . ILE A 1 83 ? 4.637 -1.392 -19.541 1.00 93.06 83 ILE A N 1
ATOM 641 C CA . ILE A 1 83 ? 4.341 -0.678 -20.784 1.00 93.06 83 IL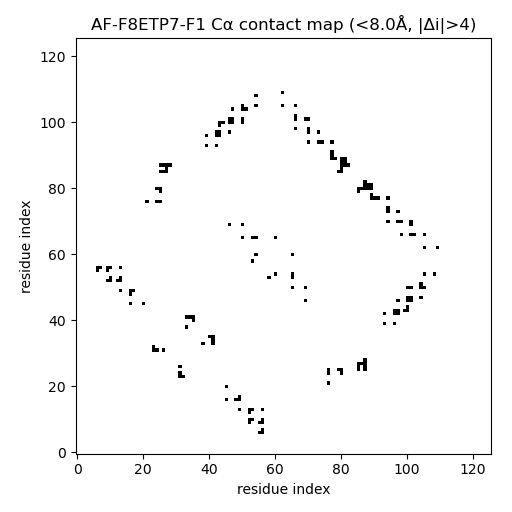E A CA 1
ATOM 642 C C . ILE A 1 83 ? 5.653 -0.083 -21.325 1.00 93.06 83 ILE A C 1
ATOM 644 O O . ILE A 1 83 ? 6.221 0.795 -20.676 1.00 93.06 83 ILE A O 1
ATOM 648 N N . PRO A 1 84 ? 6.100 -0.438 -22.549 1.00 88.12 84 PRO A N 1
ATOM 649 C CA . PRO A 1 84 ? 7.409 -0.016 -23.066 1.00 88.12 84 PRO A CA 1
ATOM 650 C C . PRO A 1 84 ? 7.643 1.502 -23.076 1.00 88.12 84 PRO A C 1
ATOM 652 O O . PRO A 1 84 ? 8.764 1.962 -22.902 1.00 88.12 84 PRO A O 1
ATOM 655 N N . PHE A 1 85 ? 6.580 2.293 -23.246 1.00 89.00 85 PHE A N 1
ATOM 656 C CA . PHE A 1 85 ? 6.642 3.758 -23.248 1.00 89.00 85 PHE A CA 1
ATOM 657 C C . PHE A 1 85 ? 7.019 4.369 -21.884 1.00 89.00 85 PHE A C 1
ATOM 659 O O . PHE A 1 85 ? 7.502 5.498 -21.833 1.00 89.00 85 PHE A O 1
ATOM 666 N N . ILE A 1 86 ? 6.816 3.642 -20.783 1.00 85.75 86 ILE A N 1
ATOM 667 C CA . ILE A 1 86 ? 7.123 4.107 -19.424 1.00 85.75 86 ILE A CA 1
ATOM 668 C C . ILE A 1 86 ? 8.631 4.020 -19.129 1.00 85.75 86 ILE A C 1
ATOM 670 O O . ILE A 1 86 ? 9.113 4.720 -18.244 1.00 85.75 86 ILE A O 1
ATOM 674 N N . HIS A 1 87 ? 9.392 3.247 -19.920 1.00 86.69 87 HIS A N 1
ATOM 675 C CA . HIS A 1 87 ? 10.839 3.050 -19.745 1.00 86.69 87 HIS A CA 1
ATOM 676 C C . HIS A 1 87 ? 11.199 2.615 -18.315 1.00 86.69 87 HIS A C 1
ATOM 678 O O . HIS A 1 87 ? 12.158 3.103 -17.715 1.00 86.69 87 HIS A O 1
ATOM 684 N N . ARG A 1 88 ? 10.384 1.708 -17.767 1.00 87.88 88 ARG A N 1
ATOM 685 C CA . ARG A 1 88 ? 10.566 1.086 -16.460 1.00 87.88 88 ARG A CA 1
ATOM 686 C C . ARG A 1 88 ? 10.646 -0.420 -1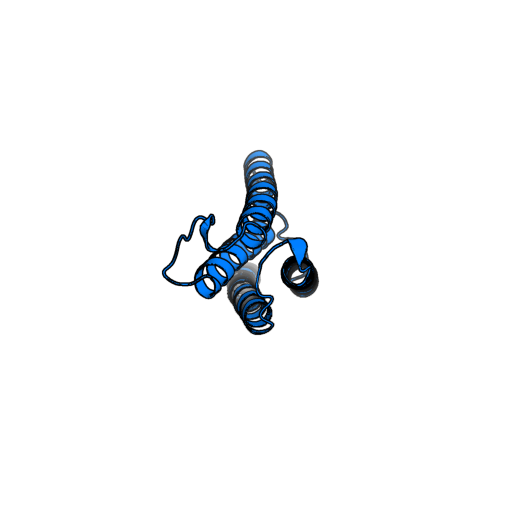6.605 1.00 87.88 88 ARG A C 1
ATOM 688 O O . ARG A 1 88 ? 10.001 -1.001 -17.474 1.00 87.88 88 ARG A O 1
ATOM 695 N N . ASP A 1 89 ? 11.408 -1.029 -15.713 1.00 85.81 89 ASP A N 1
ATOM 696 C CA . ASP A 1 89 ? 11.485 -2.475 -15.610 1.00 85.81 89 ASP A CA 1
ATOM 697 C C . ASP A 1 89 ? 10.432 -2.940 -14.607 1.00 85.81 89 ASP A C 1
ATOM 699 O O . ASP A 1 89 ? 10.476 -2.567 -13.438 1.00 85.81 89 ASP A O 1
ATOM 703 N N . ALA A 1 90 ? 9.460 -3.720 -15.080 1.00 87.44 90 ALA A N 1
ATOM 704 C CA . ALA A 1 90 ? 8.547 -4.426 -14.191 1.00 87.44 90 ALA A CA 1
ATOM 705 C C . ALA A 1 90 ? 9.286 -5.611 -13.554 1.00 87.44 90 ALA A C 1
ATOM 707 O O . ALA A 1 90 ? 9.847 -6.456 -14.262 1.00 87.44 90 ALA A O 1
ATOM 708 N N . GLU A 1 91 ? 9.251 -5.707 -12.230 1.00 90.62 91 GLU A N 1
ATOM 709 C CA . GLU A 1 91 ? 9.899 -6.760 -11.464 1.00 90.62 91 GLU A CA 1
ATOM 710 C C . GLU A 1 91 ? 8.867 -7.428 -10.550 1.00 90.62 91 GLU A C 1
ATOM 712 O O . GLU A 1 91 ? 8.458 -6.902 -9.522 1.00 90.62 91 GLU A O 1
ATOM 717 N N . LEU A 1 92 ? 8.503 -8.681 -10.846 1.00 92.38 92 LEU A N 1
ATOM 718 C CA . LEU A 1 92 ? 7.595 -9.452 -9.977 1.00 92.38 92 LEU A CA 1
ATOM 719 C C . LEU A 1 92 ? 8.068 -9.512 -8.512 1.00 92.38 92 LEU A C 1
ATOM 721 O O . LEU A 1 92 ? 7.256 -9.707 -7.607 1.00 92.38 92 LEU A O 1
ATOM 725 N N . ALA A 1 93 ? 9.374 -9.373 -8.269 1.00 91.31 93 ALA A N 1
ATOM 726 C CA . ALA A 1 93 ? 9.924 -9.321 -6.923 1.00 91.31 93 ALA A CA 1
ATOM 727 C C . ALA A 1 93 ? 9.524 -8.051 -6.154 1.00 91.31 93 ALA A C 1
ATOM 729 O O . ALA A 1 93 ? 9.409 -8.135 -4.931 1.00 91.31 93 ALA A O 1
ATOM 730 N N . ASP A 1 94 ? 9.285 -6.925 -6.827 1.00 91.81 94 ASP A N 1
ATOM 731 C CA . ASP A 1 94 ? 8.794 -5.695 -6.198 1.00 91.81 94 ASP A CA 1
ATOM 732 C C . ASP A 1 94 ? 7.348 -5.882 -5.743 1.00 91.81 94 ASP A C 1
ATOM 734 O O . ASP A 1 94 ? 7.029 -5.642 -4.578 1.00 91.81 94 ASP A O 1
ATOM 738 N N . TRP A 1 95 ? 6.511 -6.519 -6.565 1.00 95.06 95 TRP A N 1
ATOM 739 C CA . TRP A 1 95 ? 5.174 -6.923 -6.129 1.00 95.06 95 TRP A CA 1
ATOM 740 C C . TRP A 1 95 ? 5.190 -7.868 -4.914 1.00 95.06 95 TRP A C 1
ATOM 742 O O . TRP A 1 95 ? 4.390 -7.720 -3.982 1.00 95.06 95 TRP A O 1
ATOM 752 N N . PHE A 1 96 ? 6.114 -8.834 -4.863 1.00 95.62 96 PHE A N 1
ATOM 753 C CA . PHE A 1 96 ? 6.275 -9.683 -3.675 1.00 95.62 96 PHE A CA 1
ATOM 754 C C . PHE A 1 96 ? 6.763 -8.895 -2.451 1.00 95.62 96 PHE A C 1
ATOM 756 O O . PHE A 1 96 ? 6.321 -9.172 -1.327 1.00 95.62 96 PHE A O 1
ATOM 763 N N . ALA A 1 97 ? 7.641 -7.909 -2.645 1.00 94.00 97 ALA A N 1
ATOM 764 C CA . ALA A 1 97 ? 8.098 -7.019 -1.587 1.00 94.00 97 ALA A CA 1
ATOM 765 C C . ALA A 1 97 ? 6.927 -6.194 -1.022 1.00 94.00 97 ALA A C 1
ATOM 767 O O . ALA A 1 97 ? 6.735 -6.167 0.201 1.00 94.00 97 ALA A O 1
ATOM 768 N N . ASP A 1 98 ? 6.067 -5.655 -1.886 1.00 95.56 98 ASP A N 1
ATOM 769 C CA . ASP A 1 98 ? 4.845 -4.936 -1.515 1.00 95.56 98 ASP A CA 1
ATOM 770 C C . ASP A 1 98 ? 3.911 -5.819 -0.682 1.00 95.56 98 ASP A C 1
ATOM 772 O O . ASP A 1 98 ? 3.438 -5.427 0.392 1.00 95.56 98 ASP A O 1
ATOM 776 N N . MET A 1 99 ? 3.683 -7.060 -1.128 1.00 96.88 99 MET A N 1
ATOM 777 C CA . MET A 1 99 ? 2.888 -8.037 -0.380 1.00 96.88 99 MET A CA 1
ATOM 778 C C . MET A 1 99 ? 3.472 -8.306 1.010 1.00 96.88 99 MET A C 1
ATOM 780 O O . MET A 1 99 ? 2.715 -8.387 1.983 1.00 96.88 99 MET A O 1
ATOM 784 N N . SER A 1 100 ? 4.798 -8.411 1.134 1.00 96.94 100 SER A N 1
ATOM 785 C CA . SER A 1 100 ? 5.456 -8.627 2.427 1.00 96.94 100 SER A CA 1
ATOM 786 C C . SER A 1 100 ? 5.221 -7.456 3.394 1.00 96.94 100 SER A C 1
ATOM 788 O O . SER A 1 100 ? 4.855 -7.678 4.554 1.00 96.94 100 SER A O 1
ATOM 790 N N . ALA A 1 101 ? 5.308 -6.215 2.902 1.00 96.56 101 ALA A N 1
ATOM 791 C CA . ALA A 1 101 ? 5.038 -5.004 3.672 1.00 96.56 101 ALA A CA 1
ATOM 792 C C . ALA A 1 101 ? 3.573 -4.941 4.138 1.00 96.56 101 ALA A C 1
ATOM 794 O O . ALA A 1 101 ? 3.292 -4.710 5.321 1.00 96.56 101 ALA A O 1
ATOM 795 N N . ILE A 1 102 ? 2.632 -5.218 3.227 1.00 97.94 102 ILE A N 1
ATOM 796 C CA . ILE A 1 102 ? 1.194 -5.270 3.521 1.00 97.94 102 ILE A CA 1
ATOM 797 C C . ILE A 1 102 ? 0.909 -6.295 4.625 1.00 97.94 102 ILE A C 1
ATOM 799 O O . ILE A 1 102 ? 0.239 -5.989 5.619 1.00 97.94 102 ILE A O 1
ATOM 803 N N . LEU A 1 103 ? 1.414 -7.523 4.469 1.00 97.69 103 LEU A N 1
ATOM 804 C CA . LEU A 1 103 ? 1.192 -8.604 5.427 1.00 97.69 103 LEU A CA 1
ATOM 805 C C . LEU A 1 103 ? 1.810 -8.288 6.791 1.00 97.69 103 LEU A C 1
ATOM 807 O O . LEU A 1 103 ? 1.155 -8.532 7.806 1.00 97.69 103 LEU A O 1
ATOM 811 N N . GLY A 1 104 ? 3.002 -7.686 6.826 1.00 97.31 104 GLY A N 1
ATOM 812 C CA . GLY A 1 104 ? 3.664 -7.259 8.059 1.00 97.31 104 GLY A CA 1
ATOM 813 C C . GLY A 1 104 ? 2.817 -6.282 8.879 1.00 97.31 104 GLY A C 1
ATOM 814 O O . GLY A 1 104 ? 2.533 -6.532 10.054 1.00 97.31 104 GLY A O 1
ATOM 815 N N . ILE A 1 105 ? 2.317 -5.209 8.257 1.00 97.75 105 ILE A N 1
ATOM 816 C CA . ILE A 1 105 ? 1.461 -4.230 8.950 1.00 97.75 105 ILE A CA 1
ATOM 817 C C . ILE A 1 105 ? 0.135 -4.855 9.391 1.00 97.75 105 ILE A C 1
ATOM 819 O O . ILE A 1 105 ? -0.320 -4.632 10.517 1.00 97.75 105 ILE A O 1
ATOM 823 N N . LEU A 1 106 ? -0.500 -5.661 8.536 1.00 96.69 106 LEU A N 1
ATOM 824 C CA . LEU A 1 106 ? -1.755 -6.325 8.889 1.00 96.69 106 LEU A CA 1
ATOM 825 C C . LEU A 1 106 ? -1.573 -7.328 10.031 1.00 96.69 106 LEU A C 1
ATOM 827 O O . LEU A 1 106 ? -2.462 -7.442 10.880 1.00 96.69 106 LEU A O 1
ATOM 831 N N . PHE A 1 107 ? -0.440 -8.025 10.085 1.00 96.62 107 PHE A N 1
ATOM 832 C CA . PHE A 1 107 ? -0.084 -8.918 11.180 1.00 96.62 107 PHE A CA 1
ATOM 833 C C . PHE A 1 107 ? 0.029 -8.153 12.500 1.00 96.62 107 PHE A C 1
ATOM 835 O O . PHE A 1 107 ? -0.690 -8.484 13.447 1.00 96.62 107 PHE A O 1
ATOM 842 N N . ILE A 1 108 ? 0.820 -7.074 12.529 1.00 95.38 108 ILE A N 1
ATOM 843 C CA . ILE A 1 108 ? 0.969 -6.194 13.701 1.00 95.38 108 ILE A CA 1
ATOM 844 C C . ILE A 1 108 ? -0.398 -5.683 14.154 1.00 95.38 108 ILE A C 1
ATOM 846 O O . ILE A 1 108 ? -0.776 -5.812 15.317 1.00 95.38 108 ILE A O 1
ATOM 850 N N . ARG A 1 109 ? -1.196 -5.165 13.221 1.00 93.69 109 ARG A N 1
ATOM 851 C CA . ARG A 1 109 ? -2.541 -4.667 13.500 1.00 93.69 109 ARG A CA 1
ATOM 852 C C . ARG A 1 109 ? -3.438 -5.732 14.132 1.00 93.69 109 ARG A C 1
ATOM 854 O O . ARG A 1 109 ? -4.114 -5.461 15.123 1.00 93.69 109 ARG A O 1
ATOM 861 N N . ASN A 1 110 ? -3.489 -6.928 13.546 1.00 92.31 110 ASN A N 1
ATOM 862 C CA . ASN A 1 110 ? -4.337 -8.020 14.029 1.00 92.31 110 ASN A CA 1
ATOM 863 C C . ASN A 1 110 ? -3.896 -8.495 15.419 1.00 92.31 110 ASN A C 1
ATOM 865 O O . ASN A 1 110 ? -4.746 -8.796 16.256 1.00 92.31 110 ASN A O 1
ATOM 869 N N . ILE A 1 111 ? -2.586 -8.534 15.670 1.00 93.25 111 ILE A N 1
ATOM 870 C CA . ILE A 1 111 ? -2.012 -8.814 16.985 1.00 93.25 111 ILE A CA 1
ATOM 871 C C . ILE A 1 111 ? -2.472 -7.773 18.006 1.00 93.25 111 ILE A C 1
ATOM 873 O O . ILE A 1 111 ? -3.043 -8.135 19.036 1.00 93.25 111 ILE A O 1
ATOM 877 N N . THR A 1 112 ? -2.305 -6.490 17.695 1.00 90.19 112 THR A N 1
ATOM 878 C CA . THR A 1 112 ? -2.721 -5.381 18.558 1.00 90.19 112 THR A CA 1
ATOM 879 C C . THR A 1 112 ? -4.210 -5.479 18.889 1.00 90.19 112 THR A C 1
ATOM 881 O O . THR A 1 112 ? -4.584 -5.487 20.061 1.00 90.19 112 THR A O 1
ATOM 884 N N . TYR A 1 113 ? -5.080 -5.670 17.891 1.00 86.50 113 TYR A N 1
ATOM 885 C CA . TYR A 1 113 ? -6.516 -5.842 18.141 1.00 86.50 113 TYR A CA 1
ATOM 886 C C . TYR A 1 113 ? -6.826 -7.029 19.059 1.00 86.50 113 TYR A C 1
ATOM 888 O O . TYR A 1 113 ? -7.675 -6.911 19.943 1.00 86.50 113 TYR A O 1
ATOM 896 N N . ARG A 1 114 ? -6.132 -8.163 18.898 1.00 85.19 114 ARG A N 1
ATOM 897 C CA . ARG A 1 114 ? -6.328 -9.340 19.757 1.00 85.19 114 ARG A CA 1
ATOM 898 C C . ARG A 1 114 ? -5.927 -9.068 21.205 1.00 85.19 114 ARG A C 1
ATOM 900 O O . ARG A 1 114 ? -6.681 -9.438 22.101 1.00 85.19 114 ARG A O 1
ATOM 907 N N . TYR A 1 115 ? -4.790 -8.417 21.447 1.00 83.12 115 TYR A N 1
ATOM 908 C CA . TYR A 1 115 ? -4.327 -8.128 22.808 1.00 83.12 115 TYR A CA 1
ATOM 909 C C . TYR A 1 115 ? -5.195 -7.077 23.519 1.00 83.12 115 TYR A C 1
ATOM 911 O O . TYR A 1 115 ? -5.591 -7.291 24.665 1.00 83.12 115 TYR A O 1
ATOM 919 N N . PHE A 1 116 ? -5.567 -5.987 22.840 1.00 74.62 116 PHE A N 1
ATOM 920 C CA . PHE A 1 116 ? -6.360 -4.910 23.446 1.00 74.62 116 PHE A CA 1
ATOM 921 C C . PHE A 1 116 ? -7.852 -5.251 23.611 1.00 74.62 116 PHE A C 1
ATOM 923 O O . PHE A 1 116 ? -8.468 -4.828 24.588 1.00 74.62 116 PHE A O 1
ATOM 930 N N . CYS A 1 117 ? -8.458 -6.044 22.719 1.00 62.38 117 CYS A N 1
ATOM 931 C CA . CYS A 1 117 ? -9.847 -6.484 22.914 1.00 62.38 117 CYS A CA 1
ATOM 932 C C . CYS A 1 117 ? -9.973 -7.628 23.933 1.00 62.38 117 CYS A C 1
ATOM 934 O O . CYS A 1 117 ? -11.003 -7.733 24.598 1.00 62.38 117 CYS A O 1
ATOM 936 N N . ARG A 1 118 ? -8.941 -8.466 24.110 1.00 57.62 118 ARG A N 1
ATOM 937 C CA . ARG A 1 118 ? -8.966 -9.554 25.103 1.00 57.62 118 ARG A CA 1
ATOM 938 C C . ARG A 1 118 ? -8.874 -9.041 26.546 1.00 57.62 118 ARG A C 1
ATOM 940 O O . ARG A 1 118 ? -9.506 -9.627 27.422 1.00 57.62 118 ARG A O 1
ATOM 947 N N . SER A 1 119 ? -8.176 -7.931 26.795 1.00 52.75 119 SER A N 1
ATOM 948 C CA . SER A 1 119 ? -8.072 -7.329 28.136 1.00 52.75 119 SER A CA 1
ATOM 949 C C . SER A 1 119 ? -9.371 -6.657 28.608 1.00 52.75 119 SER A C 1
ATOM 951 O O . SER A 1 119 ? -9.705 -6.725 29.791 1.00 52.75 119 SER A O 1
ATOM 953 N N . HIS A 1 120 ? -10.155 -6.074 27.693 1.00 50.75 120 HIS A N 1
ATOM 954 C CA . HIS A 1 120 ? -11.439 -5.444 28.025 1.00 50.75 120 HIS A CA 1
ATOM 955 C C . HIS A 1 120 ? -12.537 -6.445 28.421 1.00 50.75 120 HIS A C 1
ATOM 957 O O . HIS A 1 120 ? -13.386 -6.108 29.241 1.00 50.75 120 HIS A O 1
ATOM 963 N N . ILE A 1 121 ? -12.508 -7.676 27.894 1.00 53.47 121 ILE A N 1
ATOM 964 C CA . ILE A 1 121 ? -13.489 -8.720 28.241 1.00 53.47 121 ILE A CA 1
ATOM 965 C C . ILE A 1 121 ? -13.212 -9.309 29.634 1.00 53.47 121 ILE A C 1
ATOM 967 O O . ILE A 1 121 ? -14.152 -9.610 30.364 1.00 53.47 121 ILE A O 1
ATOM 971 N N . GLN A 1 122 ? -11.945 -9.439 30.047 1.00 53.03 122 GLN A N 1
ATOM 972 C CA . GLN A 1 122 ? -11.629 -9.930 31.396 1.00 53.03 122 GLN A CA 1
ATOM 973 C C . GLN A 1 122 ? -11.974 -8.921 32.498 1.00 53.03 122 GLN A C 1
ATOM 975 O O . GLN A 1 122 ? -12.395 -9.335 33.570 1.00 53.03 122 GLN A O 1
ATOM 980 N N . LYS A 1 123 ? -11.871 -7.612 32.234 1.00 51.81 123 LYS A N 1
ATOM 981 C CA . LYS A 1 123 ? -12.205 -6.565 33.216 1.00 51.81 123 LYS A CA 1
ATOM 982 C C . LYS A 1 123 ? -13.705 -6.355 33.468 1.00 51.81 123 LYS A C 1
ATOM 984 O O . LYS A 1 123 ? -14.031 -5.645 34.403 1.00 51.81 123 LYS A O 1
ATOM 989 N N . GLN A 1 124 ? -14.598 -6.923 32.653 1.00 52.50 124 GLN A N 1
ATOM 990 C CA . GLN A 1 124 ? -16.055 -6.870 32.884 1.00 52.50 124 GLN A CA 1
ATOM 991 C C . GLN A 1 124 ? -16.622 -8.152 33.511 1.00 52.50 124 GLN A C 1
ATOM 993 O O . GLN A 1 124 ? -17.832 -8.284 33.665 1.00 52.50 124 GLN A O 1
ATOM 998 N N . ARG A 1 125 ? -15.755 -9.117 33.837 1.00 48.97 125 ARG A N 1
ATOM 999 C CA . ARG A 1 125 ? -16.124 -10.379 34.493 1.00 48.97 125 ARG A CA 1
ATOM 1000 C C . ARG A 1 125 ? -15.780 -10.423 35.988 1.00 48.97 125 ARG A C 1
ATOM 1002 O O . ARG A 1 125 ? -16.029 -11.450 36.611 1.00 48.97 125 ARG A O 1
ATOM 1009 N N . TYR A 1 126 ? -15.241 -9.333 36.525 1.00 44.19 126 TYR A N 1
ATOM 1010 C CA . TYR A 1 126 ? -14.971 -9.088 37.943 1.00 44.19 126 TYR A CA 1
ATOM 1011 C C . TYR A 1 126 ? -15.581 -7.742 38.322 1.00 44.19 126 TYR A C 1
ATOM 1013 O O . TYR A 1 126 ? -15.925 -7.583 39.510 1.00 44.19 126 TYR A O 1
#

Sequence (126 aa):
MKHPAIIWIIRLSFWIALLGAYICAVIPSADTLHLAPSDKIDHILAFLLLTTLACLGWPKVQSLKLAFRLAAFGAFIELTQAIPFIHRDAELADWFADMSAILGILFIRNITYRYFCRSHIQKQRY

pLDDT: mean 88.95, std 12.94, range [44.19, 98.31]

Mean predicted aligned error: 5.88 Å

Solvent-accessible surface area (backbone atoms only — not comparable to full-atom values): 6902 Å² total; per-residue (Å²): 131,84,60,64,67,60,42,51,52,36,43,50,52,32,53,51,49,52,52,49,47,51,52,51,68,50,43,35,74,92,79,39,88,70,88,45,102,40,70,61,53,39,46,28,52,46,31,38,51,46,44,48,30,46,50,68,46,42,70,86,60,55,65,66,61,52,48,52,55,51,47,52,50,43,50,49,50,37,60,52,17,59,36,77,91,38,61,41,84,53,48,74,64,47,44,52,39,30,45,50,28,36,50,50,53,48,48,54,51,52,50,52,51,52,58,62,56,54,55,58,58,60,67,74,75,113

Foldseek 3Di:
DPPVVVLVVLVVVLVVLLVVLLVQLLAAPVPHDDPDPDPLVVLLVSLLSNLLSCCSNCVPDDLVVSLVVQLVSLVVSLVSQPPVVSNHHRDVVSSVSSSVSSVVSSVVSVVVCVVVVVVVVVVVVD

Organism: Zymomonas mobilis subsp. pomaceae (strain ATCC 29192 / DSM 22645 / JCM 10191 / CCUG 17912 / NBRC 13757 / NCIMB 11200 / NRRL B-4491 / Barker I) (NCBI:txid579138)

Radius of gyration: 17.22 Å; Cα contacts (8 Å, |Δi|>4): 102; chains: 1; bounding box: 36×26×61 Å